Protein AF-A0A8C6TNJ7-F1 (afdb_monomer_lite)

Structure (mmCIF, N/CA/C/O backbone):
data_AF-A0A8C6TNJ7-F1
#
_entry.id   AF-A0A8C6TNJ7-F1
#
loop_
_atom_site.group_PDB
_atom_site.id
_atom_site.type_symbol
_atom_site.label_atom_id
_atom_site.label_alt_id
_atom_site.label_comp_id
_atom_site.label_asym_id
_atom_site.label_entity_id
_atom_site.label_seq_id
_atom_site.pdbx_PDB_ins_code
_atom_site.Cartn_x
_atom_site.Cartn_y
_atom_site.Cartn_z
_atom_site.occupancy
_atom_site.B_iso_or_equiv
_atom_site.auth_seq_id
_atom_site.auth_comp_id
_atom_site.auth_asym_id
_atom_site.auth_atom_id
_atom_site.pdbx_PDB_model_num
ATOM 1 N N . LYS A 1 1 ? 55.935 -0.196 13.518 1.00 25.00 1 LYS A N 1
ATOM 2 C CA . LYS A 1 1 ? 55.762 0.775 14.629 1.00 25.00 1 LYS A CA 1
ATOM 3 C C . LYS A 1 1 ? 55.705 2.169 14.013 1.00 25.00 1 LYS A C 1
ATOM 5 O O . LYS A 1 1 ? 56.633 2.453 13.269 1.00 25.00 1 LYS A O 1
ATOM 10 N N . PRO A 1 2 ? 54.746 3.038 14.347 1.00 34.31 2 PRO A N 1
ATOM 11 C CA . PRO A 1 2 ? 53.318 2.827 14.588 1.00 34.31 2 PRO A CA 1
ATOM 12 C C . PRO A 1 2 ? 52.457 3.686 13.624 1.00 34.31 2 PRO A C 1
ATOM 14 O O . PRO A 1 2 ? 52.977 4.498 12.863 1.00 34.31 2 PRO A O 1
ATOM 17 N N . ARG A 1 3 ? 51.137 3.468 13.649 1.00 33.84 3 ARG A N 1
ATOM 18 C CA . ARG A 1 3 ? 50.140 4.427 13.144 1.00 33.84 3 ARG A CA 1
ATOM 19 C C . ARG A 1 3 ? 50.277 5.744 13.930 1.00 33.84 3 ARG A C 1
ATOM 21 O O . ARG A 1 3 ? 50.710 5.689 15.077 1.00 33.84 3 ARG A O 1
ATOM 28 N N . PRO A 1 4 ? 49.917 6.904 13.367 1.00 35.44 4 PRO A N 1
ATOM 29 C CA . PRO A 1 4 ? 49.539 8.040 14.182 1.00 35.44 4 PRO A CA 1
ATOM 30 C C . PRO A 1 4 ? 48.057 7.903 14.535 1.00 35.44 4 PRO A C 1
ATOM 32 O O . PRO A 1 4 ? 47.164 8.149 13.725 1.00 35.44 4 PRO A O 1
ATOM 35 N N . ASP A 1 5 ? 47.826 7.442 15.752 1.00 32.16 5 ASP A N 1
ATOM 36 C CA . ASP A 1 5 ? 46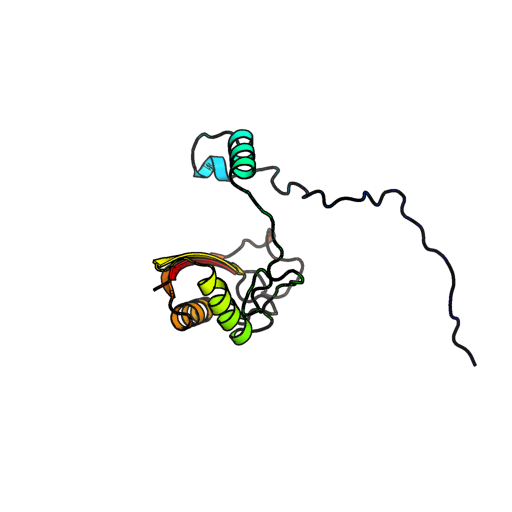.587 7.536 16.497 1.00 32.16 5 ASP A CA 1
ATOM 37 C C . ASP A 1 5 ? 46.508 8.896 17.213 1.00 32.16 5 ASP A C 1
ATOM 39 O O . ASP A 1 5 ? 47.464 9.330 17.845 1.00 32.16 5 ASP A O 1
ATOM 43 N N . LEU A 1 6 ? 45.321 9.502 17.087 1.00 32.38 6 LEU A N 1
ATOM 44 C CA . LEU A 1 6 ? 44.643 10.387 18.042 1.00 32.38 6 LEU A CA 1
ATOM 45 C C . LEU A 1 6 ? 45.298 11.739 18.411 1.00 32.38 6 LEU A C 1
ATOM 47 O O . LEU A 1 6 ? 46.276 11.803 19.136 1.00 32.38 6 LEU A O 1
ATOM 51 N N . GLU A 1 7 ? 44.665 12.851 18.017 1.00 27.83 7 GLU A N 1
ATOM 52 C CA . GLU A 1 7 ? 43.791 13.610 18.933 1.00 27.83 7 GLU A CA 1
ATOM 53 C C . GLU A 1 7 ? 43.322 14.954 18.344 1.00 27.83 7 GLU A C 1
ATOM 55 O O . GLU A 1 7 ? 44.089 15.784 17.864 1.00 27.83 7 GLU A O 1
ATOM 60 N N . SER A 1 8 ? 42.025 15.203 18.535 1.00 32.78 8 SER A N 1
ATOM 61 C CA . SER A 1 8 ? 41.434 16.521 18.791 1.00 32.78 8 SER A CA 1
ATOM 62 C C . SER A 1 8 ? 41.429 17.568 17.665 1.00 32.78 8 SER A C 1
ATOM 64 O O . SER A 1 8 ? 42.243 18.478 17.624 1.00 32.78 8 SER A O 1
ATOM 66 N N . LYS A 1 9 ? 40.362 17.560 16.857 1.00 31.98 9 LYS A N 1
ATOM 67 C CA . LYS A 1 9 ? 39.491 18.746 16.720 1.00 31.98 9 LYS A CA 1
ATOM 68 C C . LYS A 1 9 ? 38.046 18.281 16.581 1.00 31.98 9 LYS A C 1
ATOM 70 O O . LYS A 1 9 ? 37.448 18.368 15.514 1.00 31.98 9 LYS A O 1
ATOM 75 N N . ALA A 1 10 ? 37.479 17.822 17.696 1.00 30.95 10 ALA A N 1
ATOM 76 C CA . ALA A 1 10 ? 36.056 18.014 17.928 1.00 30.95 10 ALA A CA 1
ATOM 77 C C . ALA A 1 10 ? 35.830 19.532 17.957 1.00 30.95 10 ALA A C 1
ATOM 79 O O . ALA A 1 10 ? 35.994 20.188 18.983 1.00 30.95 10 ALA A O 1
ATOM 80 N N . LYS A 1 11 ? 35.559 20.123 16.791 1.00 30.33 11 LYS A N 1
ATOM 81 C CA . LYS A 1 11 ? 34.876 21.408 16.748 1.00 30.33 11 LYS A CA 1
ATOM 82 C C . LYS A 1 11 ? 33.431 21.091 17.077 1.00 30.33 11 LYS A C 1
ATOM 84 O O . LYS A 1 11 ? 32.650 20.751 16.196 1.00 30.33 11 LYS A O 1
ATOM 89 N N . THR A 1 12 ? 33.133 21.136 18.369 1.00 31.12 12 THR A N 1
ATOM 90 C CA . THR A 1 12 ? 31.781 21.287 18.885 1.00 31.12 12 THR A CA 1
ATOM 91 C C . THR A 1 12 ? 31.166 22.451 18.124 1.00 31.12 12 THR A C 1
ATOM 93 O O . THR A 1 12 ? 31.615 23.587 18.274 1.00 31.12 12 THR A O 1
ATOM 96 N N . ASN A 1 13 ? 30.238 22.154 17.219 1.00 31.89 13 ASN A N 1
ATOM 97 C CA . ASN A 1 13 ? 29.454 23.176 16.556 1.00 31.89 13 ASN A CA 1
ATOM 98 C C . ASN A 1 13 ? 28.388 23.611 17.574 1.00 31.89 13 ASN A C 1
ATOM 100 O O . ASN A 1 13 ? 27.556 22.776 17.935 1.00 31.89 13 ASN A O 1
ATOM 104 N N . PRO A 1 14 ? 28.434 24.842 18.112 1.00 33.06 14 PRO A N 1
ATOM 105 C CA . PRO A 1 14 ? 27.526 25.271 19.177 1.00 33.06 14 PRO A CA 1
ATOM 106 C C . PRO A 1 14 ? 26.063 25.414 18.723 1.00 33.06 14 PRO A C 1
ATOM 108 O O . PRO A 1 14 ? 25.205 25.652 19.564 1.00 33.06 14 PRO A O 1
ATOM 111 N N . ASP A 1 15 ? 25.770 25.196 17.437 1.00 39.53 15 ASP A N 1
ATOM 112 C CA . ASP A 1 15 ? 24.417 25.251 16.871 1.00 39.53 15 ASP A CA 1
ATOM 113 C C . ASP A 1 15 ? 23.747 23.875 16.724 1.00 39.53 15 ASP A C 1
ATOM 115 O O . ASP A 1 15 ? 22.736 23.738 16.034 1.00 39.53 15 ASP A O 1
ATOM 119 N N . GLN A 1 16 ? 24.285 22.828 17.359 1.00 36.94 16 GLN A N 1
ATOM 120 C CA . GLN A 1 16 ? 23.594 21.543 17.436 1.00 36.94 16 GLN A CA 1
ATOM 121 C C . GLN A 1 16 ? 22.434 21.652 18.439 1.00 36.94 16 GLN A C 1
ATOM 123 O O . GLN A 1 16 ? 22.554 21.268 19.601 1.00 36.94 16 GLN A O 1
ATOM 128 N N . GLU A 1 17 ? 21.316 22.229 17.984 1.00 35.97 17 GLU A N 1
ATOM 129 C CA . GLU A 1 17 ? 20.048 22.226 18.710 1.00 35.97 17 GLU A CA 1
ATOM 130 C C . GLU A 1 17 ? 19.664 20.772 19.036 1.00 35.97 17 GLU A C 1
ATOM 132 O O . GLU A 1 17 ? 19.485 19.953 18.125 1.00 35.97 17 GLU A O 1
ATOM 137 N N . PRO A 1 18 ? 19.501 20.421 20.322 1.00 38.00 18 PRO A N 1
ATOM 138 C CA . PRO A 1 18 ? 18.924 19.153 20.700 1.00 38.00 18 PRO A CA 1
ATOM 139 C C . PRO A 1 18 ? 17.419 19.320 20.559 1.00 38.00 18 PRO A C 1
ATOM 141 O O . PRO A 1 18 ? 16.774 19.916 21.414 1.00 38.00 18 PRO A O 1
ATOM 144 N N . ASN A 1 19 ? 16.876 18.892 19.429 1.00 32.47 19 ASN A N 1
ATOM 145 C CA . ASN A 1 19 ? 15.580 18.232 19.328 1.00 32.47 19 ASN A CA 1
ATOM 146 C C . ASN A 1 19 ? 15.222 18.087 17.859 1.00 32.47 19 ASN A C 1
ATOM 148 O O . ASN A 1 19 ? 15.329 19.029 17.079 1.00 32.47 19 ASN A O 1
ATOM 152 N N . SER A 1 20 ? 14.754 16.887 17.531 1.00 38.91 20 SER A N 1
ATOM 153 C CA . SER A 1 20 ? 13.983 16.549 16.339 1.00 38.91 20 SER A CA 1
ATOM 154 C C . SER A 1 20 ? 12.831 17.538 16.109 1.00 38.91 20 SER A C 1
ATOM 156 O O . SER A 1 20 ? 11.671 17.292 16.420 1.00 38.91 20 SER A O 1
ATOM 158 N N . LYS A 1 21 ? 13.142 18.712 15.569 1.00 32.97 21 LYS A N 1
ATOM 159 C CA . LYS A 1 21 ? 12.143 19.572 14.961 1.00 32.97 21 LYS A CA 1
ATOM 160 C C . LYS A 1 21 ? 11.840 18.917 13.627 1.00 32.97 21 LYS A C 1
ATOM 162 O O . LYS A 1 21 ? 12.664 18.938 12.718 1.00 32.97 21 LYS A O 1
ATOM 167 N N . PHE A 1 22 ? 10.671 18.289 13.546 1.00 39.50 22 PHE A N 1
ATOM 168 C CA . PHE A 1 22 ? 9.978 18.064 12.286 1.00 39.50 22 PHE A CA 1
ATOM 169 C C . PHE A 1 22 ? 10.013 19.400 11.531 1.00 39.50 22 PHE A C 1
ATOM 171 O O . PHE A 1 22 ? 9.258 20.319 11.847 1.00 39.50 22 PHE A O 1
ATOM 178 N N . TYR A 1 23 ? 10.963 19.568 10.611 1.00 32.81 23 TYR A N 1
ATOM 179 C CA . TYR A 1 23 ? 10.960 20.726 9.733 1.00 32.81 23 TYR A CA 1
ATOM 180 C C . TYR A 1 23 ? 9.654 20.643 8.938 1.00 32.81 23 TYR A C 1
ATOM 182 O O . TYR A 1 23 ? 9.405 19.610 8.309 1.00 32.81 23 TYR A O 1
ATOM 190 N N . PRO A 1 24 ? 8.792 21.673 8.962 1.00 36.09 24 PRO A N 1
ATOM 191 C CA . PRO A 1 24 ? 7.572 21.648 8.184 1.00 36.09 24 PRO A CA 1
ATOM 192 C C . PRO A 1 24 ? 7.953 21.815 6.711 1.00 36.09 24 PRO A C 1
ATOM 194 O O . PRO A 1 24 ? 8.009 22.925 6.188 1.00 36.09 24 PRO A O 1
ATOM 197 N N . VAL A 1 25 ? 8.187 20.709 6.006 1.00 37.88 25 VAL A N 1
ATOM 198 C CA . VAL A 1 25 ? 8.141 20.666 4.536 1.00 37.88 25 VAL A CA 1
ATOM 199 C C . VAL A 1 25 ? 6.669 20.718 4.113 1.00 37.88 25 VAL A C 1
ATOM 201 O O . VAL A 1 25 ? 6.155 19.806 3.488 1.00 37.88 25 VAL A O 1
ATOM 204 N N . LEU A 1 26 ? 5.940 21.751 4.538 1.00 43.69 26 LEU A N 1
ATOM 205 C CA . LEU A 1 26 ? 4.541 21.997 4.166 1.00 43.69 26 LEU A CA 1
ATOM 206 C C . LEU A 1 26 ? 4.276 23.501 3.989 1.00 43.69 26 LEU A C 1
ATOM 208 O O . LEU A 1 26 ? 3.163 23.982 4.193 1.00 43.69 26 LEU A O 1
ATOM 212 N N . SER A 1 27 ? 5.288 24.260 3.564 1.00 40.38 27 SER A N 1
ATOM 213 C CA . SER A 1 27 ? 5.110 25.627 3.059 1.00 40.38 27 SER A CA 1
ATOM 214 C C . SER A 1 27 ? 4.477 25.581 1.664 1.00 40.38 27 SER A C 1
ATOM 216 O O . SER A 1 27 ? 5.140 25.810 0.658 1.00 40.38 27 SER A O 1
ATOM 218 N N . GLY A 1 28 ? 3.194 25.217 1.608 1.00 46.91 28 GLY A N 1
ATOM 219 C CA . GLY A 1 28 ? 2.408 25.118 0.377 1.00 46.91 28 GLY A CA 1
ATOM 220 C C . GLY A 1 28 ? 1.553 23.858 0.337 1.00 46.91 28 GLY A C 1
ATOM 221 O O . GLY A 1 28 ? 1.753 22.997 -0.512 1.00 46.91 28 GLY A O 1
ATOM 222 N N . CYS A 1 29 ? 0.615 23.707 1.271 1.00 52.31 29 CYS A N 1
ATOM 223 C CA . CYS A 1 29 ? -0.243 22.530 1.290 1.00 52.31 29 CYS A CA 1
ATOM 224 C C . CYS A 1 29 ? -1.289 22.624 0.164 1.00 52.31 29 CYS A C 1
ATOM 226 O O . CYS A 1 29 ? -2.362 23.170 0.364 1.00 52.31 29 CYS A O 1
ATOM 228 N N . GLU A 1 30 ? -1.008 22.119 -1.039 1.00 61.25 30 GLU A N 1
ATOM 229 C CA . GLU A 1 30 ? -1.960 22.153 -2.171 1.00 61.25 30 GLU A CA 1
ATOM 230 C C . GLU A 1 30 ? -3.232 21.320 -1.943 1.00 61.25 30 GLU A C 1
ATOM 232 O O . GLU A 1 30 ? -4.186 21.401 -2.714 1.00 61.25 30 GLU A O 1
ATOM 237 N N . VAL A 1 31 ? -3.279 20.564 -0.847 1.00 63.41 31 VAL A N 1
ATOM 238 C CA . VAL A 1 31 ? -4.389 19.687 -0.481 1.00 63.41 31 VAL A CA 1
ATOM 239 C C . VAL A 1 31 ? -5.713 20.452 -0.319 1.00 63.41 31 VAL A C 1
ATOM 241 O O . VAL A 1 31 ? -6.752 19.935 -0.719 1.00 63.41 31 VAL A O 1
ATOM 244 N N . PHE A 1 32 ? -5.702 21.704 0.166 1.00 66.50 32 PHE A N 1
ATOM 245 C CA . PHE A 1 32 ? -6.934 22.512 0.266 1.00 66.50 32 PHE A CA 1
ATOM 246 C C . PHE A 1 32 ? -7.529 22.844 -1.110 1.00 66.50 32 PHE A C 1
ATOM 248 O O . PHE A 1 32 ? -8.743 22.924 -1.264 1.00 66.50 32 PHE A O 1
ATOM 255 N N . LYS A 1 33 ? -6.691 23.014 -2.145 1.00 67.19 33 LYS A N 1
ATOM 256 C CA . LYS A 1 33 ? -7.185 23.291 -3.503 1.00 67.19 33 LYS A CA 1
ATOM 257 C C . LYS A 1 33 ? -7.955 22.096 -4.065 1.00 67.19 33 LYS A C 1
ATOM 259 O O . LYS A 1 33 ? -8.820 22.285 -4.912 1.00 67.19 33 LYS A O 1
ATOM 264 N N . LEU A 1 34 ? -7.623 20.888 -3.607 1.00 77.75 34 LEU A N 1
ATOM 265 C CA . LEU A 1 34 ? -8.210 19.636 -4.077 1.00 77.75 34 LEU A CA 1
ATOM 266 C C . LEU A 1 34 ? -9.447 19.218 -3.268 1.00 77.75 34 LEU A C 1
ATOM 268 O O . LEU A 1 34 ? -10.379 18.663 -3.841 1.00 77.75 34 LEU A O 1
ATOM 272 N N . GLU A 1 35 ? -9.470 19.478 -1.959 1.00 78.12 35 GLU A N 1
ATOM 273 C CA . GLU A 1 35 ? -10.550 19.032 -1.061 1.00 78.12 35 GLU A CA 1
ATOM 274 C C . GLU A 1 35 ? -11.667 20.069 -0.846 1.00 78.12 35 GLU A C 1
ATOM 276 O O . GLU A 1 35 ? -12.727 19.726 -0.323 1.00 78.12 35 GLU A O 1
ATOM 281 N N . GLY A 1 36 ? -11.463 21.318 -1.276 1.00 68.62 36 GLY A N 1
ATOM 282 C CA . GLY A 1 36 ? -12.404 22.420 -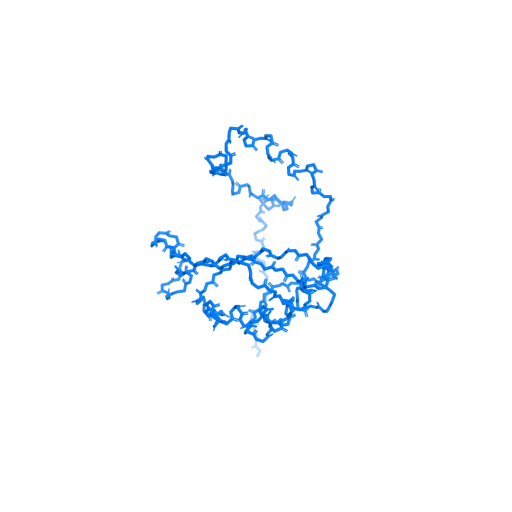1.065 1.00 68.62 36 GLY A CA 1
ATOM 283 C C . GLY A 1 36 ? -11.964 23.380 0.050 1.00 68.62 36 GLY A C 1
ATOM 284 O O . GLY A 1 36 ? -10.879 23.237 0.613 1.00 68.62 36 GLY A O 1
ATOM 285 N N . PRO A 1 37 ? -12.767 24.416 0.352 1.00 63.72 37 PRO A N 1
ATOM 286 C CA . PRO A 1 37 ? -12.353 25.505 1.230 1.00 63.72 37 PRO A CA 1
ATOM 287 C C . PRO A 1 37 ? -12.236 25.036 2.688 1.00 63.72 37 PRO A C 1
ATOM 289 O O . PRO A 1 37 ? -13.216 24.998 3.423 1.00 63.72 37 PRO A O 1
ATOM 292 N N . SER A 1 38 ? -11.018 24.710 3.107 1.00 67.75 38 SER A N 1
ATOM 293 C CA . SER A 1 38 ? -10.612 24.582 4.508 1.00 67.75 38 SER A CA 1
ATOM 294 C C . SER A 1 38 ? -9.269 25.276 4.682 1.00 67.75 38 SER A C 1
ATOM 296 O O . SER A 1 38 ? -8.381 25.096 3.840 1.00 67.75 38 SER A O 1
ATOM 298 N N . GLU A 1 39 ? -9.083 26.038 5.756 1.00 78.69 39 GLU A N 1
ATOM 299 C CA . GLU A 1 39 ? -7.774 26.629 6.025 1.00 78.69 39 GLU A CA 1
ATOM 300 C C . GLU A 1 39 ? -6.770 25.539 6.432 1.00 78.69 39 GLU A C 1
ATOM 302 O O . GLU A 1 39 ? -7.071 24.634 7.211 1.00 78.69 39 GLU A O 1
ATOM 307 N N . TRP A 1 40 ? -5.546 25.617 5.902 1.00 79.31 40 TRP A N 1
ATOM 308 C CA . TRP A 1 40 ? -4.468 24.665 6.207 1.00 79.31 40 TRP A CA 1
ATOM 309 C C . TRP A 1 40 ? -4.223 24.519 7.718 1.00 79.31 40 TRP A C 1
ATOM 311 O O . TRP A 1 40 ? -3.970 23.419 8.205 1.00 79.31 40 TRP A O 1
ATOM 321 N N . THR A 1 41 ? -4.334 25.618 8.459 1.00 80.62 41 THR A N 1
ATOM 322 C CA . THR A 1 41 ? -4.175 25.679 9.917 1.00 80.62 41 THR A CA 1
ATOM 323 C C . THR A 1 41 ? -5.199 24.821 10.651 1.00 80.62 41 THR A C 1
ATOM 325 O O . THR A 1 41 ? -4.826 24.081 11.557 1.00 80.62 41 THR A O 1
ATOM 328 N N . GLU A 1 42 ? -6.464 24.857 10.233 1.00 86.25 42 GLU A N 1
ATOM 329 C CA . GLU A 1 42 ? -7.529 24.019 10.790 1.00 86.25 42 GLU A CA 1
ATOM 330 C C . GLU A 1 42 ? -7.254 22.535 10.521 1.00 86.25 42 GLU A C 1
ATOM 332 O O . GLU A 1 42 ? -7.345 21.700 11.421 1.00 86.25 42 GLU A O 1
ATOM 337 N N . LYS A 1 43 ? -6.833 22.199 9.296 1.00 85.19 43 LYS A N 1
ATOM 338 C CA . LYS A 1 43 ? -6.510 20.817 8.928 1.00 85.19 43 LYS A CA 1
ATOM 339 C C . LYS A 1 43 ? -5.294 20.281 9.684 1.00 85.19 43 LYS A C 1
ATOM 341 O O . LYS A 1 43 ? -5.315 19.135 10.132 1.00 85.19 43 LYS A O 1
ATOM 346 N N . ALA A 1 44 ? -4.259 21.100 9.847 1.00 85.62 44 ALA A N 1
ATOM 347 C CA . ALA A 1 44 ? -3.090 20.757 10.644 1.00 85.62 44 ALA A CA 1
ATOM 348 C C . ALA A 1 44 ? -3.469 20.552 12.118 1.00 85.62 44 ALA A C 1
ATOM 350 O O . ALA A 1 44 ? -3.101 19.534 12.699 1.00 85.62 44 ALA A O 1
ATOM 351 N N . ALA A 1 45 ? -4.260 21.457 12.705 1.00 88.56 45 ALA A N 1
ATOM 352 C CA . ALA A 1 45 ? -4.743 21.323 14.080 1.00 88.56 45 ALA A CA 1
ATOM 353 C C . ALA A 1 45 ? -5.553 20.032 14.275 1.00 88.56 45 ALA A C 1
ATOM 355 O O . ALA A 1 45 ? -5.294 19.279 15.211 1.00 88.56 45 ALA A O 1
ATOM 356 N N . ARG A 1 46 ? -6.458 19.719 13.341 1.00 89.25 46 ARG A N 1
ATOM 357 C CA . ARG A 1 46 ? -7.221 18.467 13.361 1.00 89.25 46 ARG A CA 1
ATOM 358 C C . ARG A 1 46 ? -6.323 17.236 13.243 1.00 89.25 46 ARG A C 1
ATOM 360 O O . ARG A 1 46 ? -6.573 16.253 13.929 1.00 89.25 46 ARG A O 1
ATOM 367 N N . LEU A 1 47 ? -5.286 17.268 12.400 1.00 90.50 47 LEU A N 1
ATOM 368 C CA . LEU A 1 47 ? -4.312 16.175 12.309 1.00 90.50 47 LEU A CA 1
ATOM 369 C C . LEU A 1 47 ? -3.595 15.964 13.652 1.00 90.50 47 LEU A C 1
ATOM 371 O O . LEU A 1 47 ? -3.461 14.827 14.091 1.00 90.50 47 LEU A O 1
ATOM 375 N N . HIS A 1 48 ? -3.188 17.046 14.318 1.00 90.12 48 HIS A N 1
ATOM 376 C CA . HIS A 1 48 ? -2.575 16.982 15.647 1.00 90.12 48 HIS A CA 1
ATOM 377 C C . HIS A 1 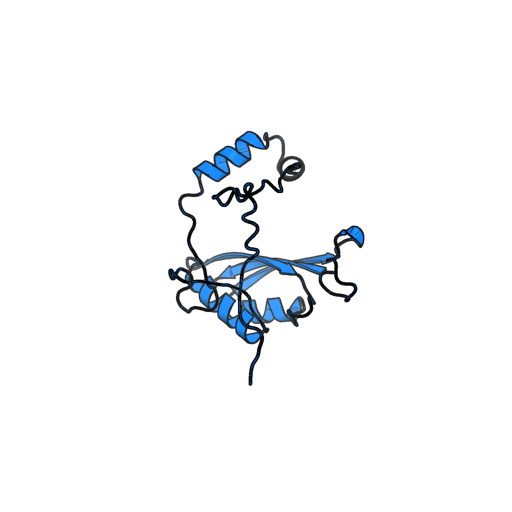48 ? -3.521 16.435 16.723 1.00 90.12 48 HIS A C 1
ATOM 379 O O . HIS A 1 48 ? -3.056 15.772 17.642 1.00 90.12 48 HIS A O 1
ATOM 385 N N . GLU A 1 49 ? -4.826 16.689 16.617 1.00 93.88 49 GLU A N 1
ATOM 386 C CA . GLU A 1 49 ? -5.824 16.174 17.561 1.00 93.88 49 GLU A CA 1
ATOM 387 C C . GLU A 1 49 ? -6.075 14.666 17.395 1.00 93.88 49 GLU A C 1
ATOM 389 O O . GLU A 1 49 ? -6.264 13.960 18.383 1.00 93.88 49 GLU A O 1
ATOM 394 N N . VAL A 1 50 ? -6.080 14.155 16.157 1.00 94.06 50 VAL A N 1
ATOM 395 C CA . VAL A 1 50 ? -6.403 12.739 15.883 1.00 94.06 50 VAL A CA 1
ATOM 396 C C . VAL A 1 50 ? -5.204 11.793 15.984 1.00 94.06 50 VAL A C 1
ATOM 398 O O . VAL A 1 50 ? -5.402 10.584 16.102 1.00 94.06 50 VAL A O 1
ATOM 401 N N . VAL A 1 51 ? -3.971 12.305 15.912 1.00 92.00 51 VAL A N 1
ATOM 402 C CA . VAL A 1 51 ? -2.754 11.502 16.107 1.00 92.00 51 VAL A CA 1
ATOM 403 C C . VAL A 1 51 ? -2.523 11.314 17.605 1.00 92.00 51 VAL A C 1
ATOM 405 O O . VAL A 1 51 ? -2.122 12.246 18.295 1.00 92.00 51 VAL A O 1
ATOM 408 N N . SER A 1 52 ? -2.768 10.102 18.105 1.00 93.06 52 SER A N 1
ATOM 409 C CA . SER A 1 52 ? -2.597 9.777 19.526 1.00 93.06 52 SER A CA 1
ATOM 410 C C . SER A 1 52 ? -1.164 9.397 19.891 1.00 93.06 52 SER A C 1
ATOM 412 O O . SER A 1 52 ? -0.682 9.776 20.955 1.00 93.06 52 SER A O 1
ATOM 414 N N . ASP A 1 53 ? -0.479 8.666 19.009 1.00 88.75 53 ASP A N 1
ATOM 415 C CA . ASP A 1 53 ? 0.798 8.021 19.306 1.00 88.75 53 ASP A CA 1
ATOM 416 C C . ASP A 1 53 ? 1.736 8.055 18.095 1.00 88.75 53 ASP A C 1
ATOM 418 O O . ASP A 1 53 ? 1.307 7.975 16.942 1.00 88.75 53 ASP A O 1
ATOM 422 N N . VAL A 1 54 ? 3.040 8.122 18.370 1.00 88.00 54 VAL A N 1
ATOM 423 C CA . VAL A 1 54 ? 4.111 7.968 17.379 1.00 88.00 54 VAL A CA 1
ATOM 424 C C . VAL A 1 54 ? 5.006 6.833 17.853 1.00 88.00 54 VAL A C 1
ATOM 426 O O . VAL A 1 54 ? 5.686 6.959 18.871 1.00 88.00 54 VAL A O 1
ATOM 429 N N . LEU A 1 55 ? 4.966 5.710 17.139 1.00 85.06 55 LEU A N 1
ATOM 430 C CA . LEU A 1 55 ? 5.616 4.465 17.544 1.00 85.06 55 LEU A CA 1
ATOM 431 C C . LEU A 1 55 ? 6.738 4.085 16.565 1.00 85.06 55 LEU A C 1
ATOM 433 O O . LEU A 1 55 ? 6.598 4.334 15.364 1.00 85.06 55 LEU A O 1
ATOM 437 N N . PRO A 1 56 ? 7.831 3.462 17.043 1.00 83.12 56 PRO A N 1
ATOM 438 C CA . PRO A 1 56 ? 8.826 2.856 16.163 1.00 83.12 56 PRO A CA 1
ATOM 439 C C . PRO A 1 56 ? 8.197 1.703 15.359 1.00 83.12 56 PRO A C 1
ATOM 441 O O . PRO A 1 56 ? 7.357 0.965 15.882 1.00 83.12 56 PRO A O 1
ATOM 444 N N . ILE A 1 57 ? 8.585 1.555 14.084 1.00 84.50 57 ILE A N 1
ATOM 445 C CA . ILE A 1 57 ? 8.058 0.510 13.193 1.00 84.50 57 ILE A CA 1
ATOM 446 C C . ILE A 1 57 ? 9.137 -0.111 12.298 1.00 84.50 57 ILE A C 1
ATOM 448 O O . ILE A 1 57 ? 9.892 0.598 11.634 1.00 84.50 57 ILE A O 1
ATOM 452 N N . ASP A 1 58 ? 9.212 -1.443 12.285 1.00 87.00 58 ASP A N 1
ATOM 453 C CA . ASP A 1 58 ? 10.068 -2.238 11.397 1.00 87.00 58 ASP A CA 1
ATOM 454 C C . ASP A 1 58 ? 9.225 -3.320 10.738 1.00 87.00 58 ASP A C 1
ATOM 456 O O . ASP A 1 58 ? 8.875 -4.343 11.328 1.00 87.00 58 ASP A O 1
ATOM 460 N N . VAL A 1 59 ? 8.902 -3.071 9.476 1.00 86.50 59 VAL A N 1
ATOM 461 C CA . VAL A 1 59 ? 8.032 -3.919 8.661 1.00 86.50 59 VAL A CA 1
ATOM 462 C C . VAL A 1 59 ? 8.628 -5.305 8.391 1.00 86.50 59 VAL A C 1
ATOM 464 O O . VAL A 1 59 ? 7.898 -6.223 8.022 1.00 86.50 59 VAL A O 1
ATOM 467 N N . HIS A 1 60 ? 9.927 -5.509 8.620 1.00 86.12 60 HIS A N 1
ATOM 468 C CA . HIS A 1 60 ? 10.588 -6.802 8.427 1.00 86.12 60 HIS A CA 1
ATOM 469 C C . HIS A 1 60 ? 10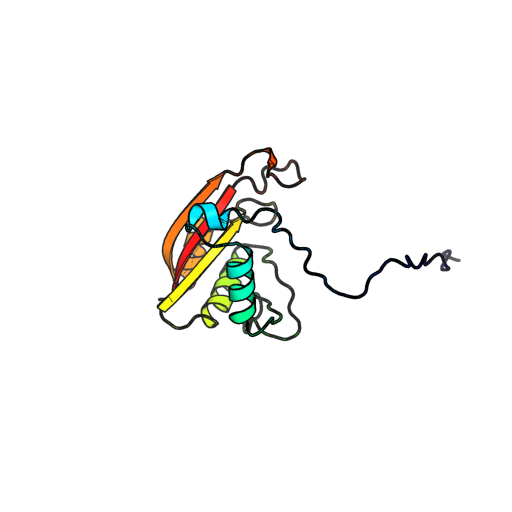.465 -7.725 9.628 1.00 86.12 60 HIS A C 1
ATOM 471 O O . HIS A 1 60 ? 10.725 -8.925 9.519 1.00 86.12 60 HIS A O 1
ATOM 477 N N . ARG A 1 61 ? 10.005 -7.211 10.770 1.00 85.88 61 ARG A N 1
ATOM 478 C CA . ARG A 1 61 ? 9.702 -8.032 11.941 1.00 85.88 61 ARG A CA 1
ATOM 479 C C . ARG A 1 61 ? 8.284 -8.565 11.838 1.00 85.88 61 ARG A C 1
ATOM 481 O O . ARG A 1 61 ? 7.350 -7.849 11.499 1.00 85.88 61 ARG A O 1
ATOM 488 N N . ALA A 1 62 ? 8.104 -9.817 12.256 1.00 85.38 62 ALA A N 1
ATOM 489 C CA . ALA A 1 62 ? 6.782 -10.439 12.327 1.00 85.38 62 ALA A CA 1
ATOM 490 C C . ALA A 1 62 ? 5.788 -9.655 13.209 1.00 85.38 62 ALA A C 1
ATOM 492 O O . ALA A 1 62 ? 4.578 -9.802 13.037 1.00 85.38 62 ALA A O 1
ATOM 493 N N . GLN A 1 63 ? 6.308 -8.849 14.141 1.00 84.56 63 GLN A N 1
ATOM 494 C CA . GLN A 1 63 ? 5.585 -7.853 14.927 1.00 84.56 63 GLN A CA 1
ATOM 495 C C . GLN A 1 63 ? 6.203 -6.472 14.649 1.00 84.56 63 GLN A C 1
ATOM 497 O O . GLN A 1 63 ? 7.216 -6.140 15.270 1.00 84.56 63 GLN A O 1
ATOM 502 N N . PRO A 1 64 ? 5.631 -5.677 13.726 1.00 81.69 64 PRO A N 1
ATOM 503 C CA . PRO A 1 64 ? 6.294 -4.463 13.259 1.00 81.69 64 PRO A CA 1
ATOM 504 C C . PRO A 1 64 ? 6.481 -3.362 14.304 1.00 81.69 64 PRO A C 1
ATOM 506 O O . PRO A 1 64 ? 7.397 -2.566 14.174 1.00 81.69 64 PRO A O 1
ATOM 509 N N . MET A 1 65 ? 5.660 -3.314 15.355 1.00 81.19 65 MET A N 1
ATOM 510 C CA . MET A 1 65 ? 5.700 -2.249 16.374 1.00 81.19 65 MET A CA 1
ATOM 511 C C . MET A 1 65 ? 6.662 -2.542 17.545 1.00 81.19 65 MET A C 1
ATOM 513 O O . MET A 1 65 ? 6.389 -2.176 18.688 1.00 81.19 65 MET A O 1
ATOM 517 N N . ALA A 1 66 ? 7.751 -3.274 17.302 1.00 72.25 66 ALA A N 1
ATOM 518 C CA . ALA A 1 66 ? 8.743 -3.573 18.335 1.00 72.25 66 ALA A CA 1
ATOM 519 C C . ALA A 1 66 ? 9.671 -2.359 18.605 1.00 72.25 66 ALA A C 1
ATOM 521 O O . ALA A 1 66 ? 9.898 -1.567 17.694 1.00 72.25 66 ALA A O 1
ATOM 522 N N . PRO A 1 67 ? 10.252 -2.214 19.816 1.00 55.62 67 PRO A N 1
ATOM 523 C CA . PRO A 1 67 ? 10.938 -0.983 20.248 1.00 55.62 67 PRO A CA 1
ATOM 524 C C . PRO A 1 67 ? 12.176 -0.560 19.436 1.00 55.62 67 PRO A C 1
ATOM 526 O O . PRO A 1 67 ? 12.508 0.620 19.430 1.00 55.62 67 PRO A O 1
ATOM 529 N N . ASP A 1 68 ? 12.833 -1.496 18.743 1.00 56.22 68 ASP A N 1
ATOM 530 C CA . ASP A 1 68 ? 14.104 -1.269 18.036 1.00 56.22 68 ASP A CA 1
ATOM 531 C C . ASP A 1 68 ? 13.938 -1.566 16.544 1.00 56.22 68 ASP A C 1
ATOM 533 O O . ASP A 1 68 ? 14.127 -2.703 16.103 1.00 56.22 68 ASP A O 1
ATOM 537 N N . ALA A 1 69 ? 13.511 -0.567 15.782 1.00 49.59 69 ALA A N 1
ATOM 538 C CA . ALA A 1 69 ? 13.001 -0.770 14.439 1.00 49.59 69 ALA A CA 1
ATOM 539 C C . ALA A 1 69 ? 13.601 0.210 13.412 1.00 49.59 69 ALA A C 1
ATOM 541 O O . ALA A 1 69 ? 13.472 1.424 13.564 1.00 49.59 69 ALA A O 1
ATOM 542 N N . GLU A 1 70 ? 14.218 -0.323 12.351 1.00 46.28 70 GLU A N 1
ATOM 543 C CA . GLU A 1 70 ? 14.765 0.417 11.204 1.00 46.28 70 GLU A CA 1
ATOM 544 C C . GLU A 1 70 ? 14.277 -0.254 9.908 1.00 46.28 70 GLU A C 1
ATOM 546 O O . GLU A 1 70 ? 14.292 -1.477 9.803 1.00 46.28 70 GLU A O 1
ATOM 551 N N . SER A 1 71 ? 13.781 0.521 8.936 1.00 56.44 71 SER A N 1
ATOM 552 C CA . SER A 1 71 ? 12.943 -0.008 7.848 1.00 56.44 71 SER A CA 1
ATOM 553 C C . SER A 1 71 ? 13.477 0.316 6.450 1.00 56.44 71 SER A C 1
ATOM 555 O O . SER A 1 71 ? 13.728 1.472 6.117 1.00 56.44 71 SER A O 1
ATOM 557 N N . GLY A 1 72 ? 13.537 -0.708 5.594 1.00 64.56 72 GLY A N 1
ATOM 558 C CA . GLY A 1 72 ? 13.760 -0.602 4.147 1.00 64.56 72 GLY A CA 1
ATOM 559 C C . GLY A 1 72 ? 13.869 -1.985 3.499 1.00 64.56 72 GLY A C 1
ATOM 560 O O . GLY A 1 72 ? 14.582 -2.837 4.016 1.00 64.56 72 GLY A O 1
ATOM 561 N N . SER A 1 73 ? 13.127 -2.264 2.421 1.00 67.06 73 SER A N 1
ATOM 562 C CA . SER A 1 73 ? 13.162 -3.577 1.744 1.00 67.06 73 SER A CA 1
ATOM 563 C C . SER A 1 73 ? 14.285 -3.609 0.697 1.00 67.06 73 SER A C 1
ATOM 565 O O . SER A 1 73 ? 14.229 -2.799 -0.225 1.00 67.06 73 SER A O 1
ATOM 567 N N . PRO A 1 74 ? 15.283 -4.509 0.792 1.00 73.56 74 PRO A N 1
ATOM 568 C CA . PRO A 1 74 ? 16.379 -4.583 -0.179 1.00 73.56 74 PRO A CA 1
ATOM 569 C C . PRO A 1 74 ? 16.016 -5.316 -1.482 1.00 73.56 74 PRO A C 1
ATOM 571 O O . PRO A 1 74 ? 16.736 -5.193 -2.471 1.00 73.56 74 PRO A O 1
ATOM 574 N N . ASP A 1 75 ? 14.933 -6.098 -1.489 1.00 79.69 75 ASP A N 1
ATOM 575 C CA . ASP A 1 75 ? 14.506 -6.916 -2.624 1.00 79.69 75 ASP A CA 1
ATOM 576 C C . ASP A 1 75 ? 12.989 -7.207 -2.589 1.00 79.69 75 ASP A C 1
ATOM 578 O O . ASP A 1 75 ? 12.291 -6.861 -1.631 1.00 79.69 75 ASP A O 1
ATOM 582 N N . LEU A 1 76 ? 12.475 -7.841 -3.652 1.00 80.12 76 LEU A N 1
ATOM 583 C CA . LEU A 1 76 ? 11.045 -8.115 -3.829 1.00 80.12 76 LEU A CA 1
ATOM 584 C C . LEU A 1 76 ? 10.485 -9.164 -2.852 1.00 80.12 76 LEU A C 1
ATOM 586 O O . LEU A 1 76 ? 9.333 -9.041 -2.439 1.00 80.12 76 LEU A O 1
ATOM 590 N N . ASP A 1 77 ? 11.258 -10.182 -2.476 1.00 86.12 77 ASP A N 1
ATOM 591 C CA . ASP A 1 77 ? 10.820 -11.202 -1.513 1.00 86.12 77 ASP A CA 1
ATOM 592 C C . ASP A 1 77 ? 10.707 -10.581 -0.118 1.00 86.12 77 ASP A C 1
ATOM 594 O O . ASP A 1 77 ? 9.683 -10.713 0.556 1.00 86.12 77 ASP A O 1
ATOM 598 N N . THR A 1 78 ? 11.710 -9.792 0.266 1.00 86.44 78 THR A N 1
ATOM 599 C CA . THR A 1 78 ? 11.694 -9.044 1.523 1.00 86.44 78 THR A CA 1
ATOM 600 C C . THR A 1 78 ? 10.550 -8.019 1.554 1.00 86.44 78 THR A C 1
ATOM 602 O O . THR A 1 78 ? 9.845 -7.917 2.558 1.00 86.44 78 THR A O 1
ATOM 605 N N . PHE A 1 79 ? 10.271 -7.335 0.438 1.00 86.19 79 PHE A N 1
ATOM 606 C CA . PHE A 1 79 ? 9.097 -6.463 0.296 1.00 86.19 79 PHE A CA 1
ATOM 607 C C . PHE A 1 79 ? 7.770 -7.226 0.446 1.00 86.19 79 PHE A C 1
ATOM 609 O O . PHE A 1 79 ? 6.866 -6.782 1.153 1.00 86.19 79 PHE A O 1
ATOM 616 N N . THR A 1 80 ? 7.652 -8.392 -0.189 1.00 89.69 80 THR A N 1
ATOM 617 C CA . THR A 1 80 ? 6.437 -9.219 -0.138 1.00 89.69 80 THR A CA 1
ATOM 618 C C . THR A 1 80 ? 6.168 -9.710 1.285 1.00 89.69 80 THR A C 1
ATOM 620 O O . THR A 1 80 ? 5.043 -9.618 1.773 1.00 89.69 80 THR A O 1
ATOM 623 N N . LYS A 1 81 ? 7.209 -10.132 2.010 1.00 91.06 81 LYS A N 1
ATOM 624 C CA . LYS A 1 81 ? 7.110 -10.498 3.432 1.00 91.06 81 LYS A CA 1
ATOM 625 C C . LYS A 1 81 ? 6.706 -9.318 4.309 1.00 91.06 81 LYS A C 1
ATOM 627 O O . LYS A 1 81 ? 5.856 -9.480 5.183 1.00 91.06 81 LYS A O 1
ATOM 632 N N . ALA A 1 82 ? 7.269 -8.136 4.059 1.00 89.44 82 ALA A N 1
ATOM 633 C CA . ALA A 1 82 ? 6.908 -6.923 4.783 1.00 89.44 82 ALA A CA 1
ATOM 634 C C . ALA A 1 82 ? 5.413 -6.595 4.638 1.00 89.44 82 ALA A C 1
ATOM 636 O O . ALA A 1 82 ? 4.758 -6.277 5.630 1.00 89.44 82 ALA A O 1
ATOM 637 N N . LEU A 1 83 ? 4.835 -6.758 3.441 1.00 89.94 83 LEU A N 1
ATOM 638 C CA . LEU A 1 83 ? 3.387 -6.613 3.237 1.00 89.94 83 LEU A CA 1
ATOM 639 C C . LEU A 1 83 ? 2.577 -7.596 4.096 1.00 89.94 83 LEU A C 1
ATOM 641 O O . LEU A 1 83 ? 1.579 -7.194 4.691 1.00 89.94 83 LEU A O 1
ATOM 645 N N . GLY A 1 84 ? 3.031 -8.844 4.225 1.00 91.31 84 GLY A N 1
ATOM 646 C CA . GLY A 1 84 ? 2.406 -9.848 5.093 1.00 91.31 84 GLY A CA 1
ATOM 647 C C . GLY A 1 84 ? 2.548 -9.571 6.594 1.00 91.31 84 GLY A C 1
ATOM 648 O O . GLY A 1 84 ? 1.769 -10.068 7.407 1.00 91.31 84 GLY A O 1
ATOM 649 N N . HIS A 1 85 ? 3.541 -8.788 7.011 1.00 91.81 85 HIS A N 1
ATOM 650 C CA . HIS A 1 85 ? 3.635 -8.311 8.393 1.00 91.81 85 HIS A CA 1
ATOM 651 C C . HIS A 1 85 ? 2.742 -7.094 8.634 1.00 91.81 85 HIS A C 1
ATOM 653 O O . HIS A 1 85 ? 2.118 -6.998 9.690 1.00 91.81 85 HIS A O 1
ATOM 659 N N . ILE A 1 86 ? 2.650 -6.193 7.653 1.00 89.62 86 ILE A N 1
ATOM 660 C CA . ILE A 1 86 ? 1.771 -5.020 7.694 1.00 89.62 86 ILE A CA 1
ATOM 661 C C . ILE A 1 86 ? 0.299 -5.441 7.696 1.00 89.62 86 ILE A C 1
ATOM 663 O O . ILE A 1 86 ? -0.484 -4.839 8.429 1.00 89.62 86 ILE A O 1
ATOM 667 N N . SER A 1 87 ? -0.086 -6.477 6.942 1.00 90.75 87 SER A N 1
ATOM 668 C CA . SER A 1 87 ? -1.473 -6.970 6.920 1.00 90.75 87 SER A CA 1
ATOM 669 C C . SER A 1 87 ? -1.975 -7.335 8.317 1.00 90.75 87 SER A C 1
ATOM 671 O O . SER A 1 87 ? -3.067 -6.945 8.695 1.00 90.75 87 SER A O 1
ATOM 673 N N . LYS A 1 88 ? -1.121 -7.907 9.175 1.00 90.50 88 LYS A N 1
ATOM 674 C CA . LYS A 1 88 ? -1.461 -8.238 10.575 1.00 90.50 88 LYS A CA 1
ATOM 675 C C . LYS A 1 88 ? -1.812 -7.030 11.452 1.00 90.50 88 LYS A C 1
ATOM 677 O O . LYS A 1 88 ? -2.330 -7.218 12.551 1.00 90.50 88 LYS A O 1
ATOM 682 N N . LEU A 1 89 ? -1.481 -5.813 11.019 1.00 90.62 89 LEU A N 1
ATOM 683 C CA . LEU A 1 89 ? -1.871 -4.571 11.693 1.00 90.62 89 LEU A CA 1
ATOM 684 C C . LEU A 1 89 ? -3.237 -4.061 11.220 1.00 90.62 89 LEU A C 1
ATOM 686 O O . LEU A 1 89 ? -3.845 -3.215 11.881 1.00 90.62 89 LEU A O 1
ATOM 690 N N . LEU A 1 90 ? -3.717 -4.548 10.077 1.00 91.06 90 LEU A N 1
ATOM 691 C CA . LEU A 1 90 ? -5.036 -4.237 9.565 1.00 91.06 90 LEU A CA 1
ATOM 692 C C . LEU A 1 90 ? -6.083 -5.068 10.307 1.00 91.06 90 LEU A C 1
ATOM 694 O O . LEU A 1 90 ? -5.845 -6.154 10.834 1.00 91.06 90 LEU A O 1
ATOM 698 N N . ARG A 1 91 ? -7.278 -4.493 10.407 1.00 92.38 91 ARG A N 1
ATOM 699 C CA . ARG A 1 91 ? -8.454 -5.252 10.830 1.00 92.38 91 ARG A CA 1
ATOM 700 C C . ARG A 1 91 ? -8.940 -6.048 9.618 1.00 92.38 91 ARG A C 1
ATOM 702 O O . ARG A 1 91 ? -8.914 -5.462 8.538 1.00 92.38 91 ARG A O 1
ATOM 709 N N . PRO A 1 92 ? -9.502 -7.258 9.795 1.00 92.38 92 PRO A N 1
ATOM 710 C CA . PRO A 1 92 ? -10.059 -8.033 8.688 1.00 92.38 92 PRO A CA 1
ATOM 711 C C . PRO A 1 92 ? -10.994 -7.195 7.806 1.00 92.38 92 PRO A C 1
ATOM 713 O O . PRO A 1 92 ? -11.868 -6.483 8.317 1.00 92.38 92 PRO A O 1
ATOM 716 N N . GLY A 1 93 ? -10.805 -7.250 6.486 1.00 92.50 93 GLY A N 1
ATOM 717 C CA . GLY A 1 93 ? -11.525 -6.397 5.536 1.00 92.50 93 GLY A CA 1
ATOM 718 C C . GLY A 1 93 ? -11.020 -4.948 5.449 1.00 92.50 93 GLY A C 1
ATOM 719 O O . GLY A 1 93 ? -11.680 -4.114 4.815 1.00 92.50 93 GLY A O 1
ATOM 720 N N . GLY A 1 94 ? -9.901 -4.626 6.101 1.00 93.88 94 GLY A N 1
ATOM 721 C CA . GLY A 1 94 ? -9.282 -3.305 6.154 1.00 93.88 94 GLY A CA 1
ATOM 722 C C . GLY A 1 94 ? -8.716 -2.854 4.809 1.00 93.88 94 GLY A C 1
ATOM 723 O O . GLY A 1 94 ? -8.551 -3.642 3.882 1.00 93.88 94 GLY A O 1
ATOM 724 N N . GLN A 1 95 ? -8.438 -1.554 4.679 1.00 95.12 95 GLN A N 1
ATOM 725 C CA . GLN A 1 95 ? -7.891 -0.975 3.448 1.00 95.12 95 GLN A CA 1
ATOM 726 C C . GLN A 1 95 ? -6.426 -0.590 3.627 1.00 95.12 95 GLN A C 1
ATOM 728 O O . GLN A 1 95 ? -6.075 0.096 4.585 1.00 95.12 95 GLN A O 1
ATOM 733 N N . LEU A 1 96 ? -5.606 -0.974 2.652 1.00 93.69 96 LEU A N 1
ATOM 734 C CA . LEU A 1 96 ? -4.227 -0.537 2.506 1.00 93.69 96 LEU A CA 1
ATOM 735 C C . LEU A 1 96 ? -4.156 0.555 1.435 1.00 93.69 96 LEU A C 1
ATOM 737 O O . LEU A 1 96 ? -4.630 0.368 0.311 1.00 93.69 96 LEU A O 1
ATOM 741 N N . LEU A 1 97 ? -3.545 1.685 1.788 1.00 93.94 97 LEU A N 1
ATOM 742 C CA . LEU A 1 97 ? -3.142 2.734 0.855 1.00 93.94 97 LEU A CA 1
ATOM 743 C C . LEU A 1 97 ? -1.613 2.751 0.810 1.00 93.94 97 LEU A C 1
ATOM 745 O O . LEU A 1 97 ? -0.979 3.019 1.828 1.00 93.94 97 LEU A O 1
ATOM 749 N N . LEU A 1 98 ? -1.030 2.444 -0.348 1.00 90.06 98 LEU A N 1
ATOM 750 C CA . LEU A 1 98 ? 0.417 2.344 -0.531 1.00 90.06 98 LEU A CA 1
ATOM 751 C C . LEU A 1 98 ? 0.876 3.289 -1.640 1.00 90.06 98 LEU A C 1
ATOM 753 O O . LEU A 1 98 ? 0.309 3.296 -2.731 1.00 90.06 98 LEU A O 1
ATOM 757 N N . ILE A 1 99 ? 1.920 4.063 -1.361 1.00 85.75 99 ILE A N 1
ATOM 758 C CA . ILE A 1 99 ? 2.612 4.906 -2.337 1.00 85.75 99 ILE A CA 1
ATOM 759 C C . ILE A 1 99 ? 4.073 4.475 -2.351 1.00 85.75 99 ILE A C 1
ATOM 761 O O . ILE A 1 99 ? 4.659 4.256 -1.292 1.00 85.75 99 ILE A O 1
ATOM 765 N N . GLY A 1 100 ? 4.661 4.366 -3.536 1.00 80.75 100 GLY A N 1
ATOM 766 C CA . GLY A 1 100 ? 6.075 4.040 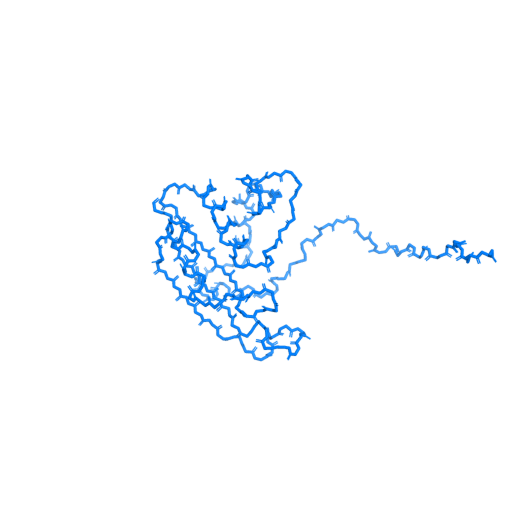-3.676 1.00 80.75 100 GLY A CA 1
ATOM 767 C C . GLY A 1 100 ? 6.652 4.506 -5.005 1.00 80.75 100 GLY A C 1
ATOM 768 O O . GLY A 1 100 ? 5.918 4.837 -5.939 1.00 80.75 100 GLY A O 1
ATOM 769 N N . ALA A 1 101 ? 7.978 4.530 -5.078 1.00 77.88 101 ALA A N 1
ATOM 770 C CA . ALA A 1 101 ? 8.714 4.740 -6.315 1.00 77.88 101 ALA A CA 1
ATOM 771 C C . ALA A 1 101 ? 8.908 3.404 -7.050 1.00 77.88 101 ALA A C 1
ATOM 773 O O . ALA A 1 101 ? 9.028 2.345 -6.433 1.00 77.88 101 ALA A O 1
ATOM 774 N N . LEU A 1 102 ? 8.931 3.449 -8.378 1.00 71.75 102 LEU A N 1
ATOM 775 C CA . LEU A 1 102 ? 9.237 2.311 -9.241 1.00 71.75 102 LEU A CA 1
ATOM 776 C C . LEU A 1 102 ? 10.638 2.471 -9.822 1.00 71.75 102 LEU A C 1
ATOM 778 O O . LEU A 1 102 ? 11.031 3.570 -10.219 1.00 71.75 102 LEU A O 1
ATOM 782 N N . GLN A 1 103 ? 11.341 1.345 -9.961 1.00 62.88 103 GLN A N 1
ATOM 783 C CA . GLN A 1 103 ? 12.647 1.267 -10.623 1.00 62.88 103 GLN A CA 1
ATOM 784 C C . GLN A 1 103 ? 13.706 2.219 -10.046 1.00 62.88 103 GLN A C 1
ATOM 786 O O . GLN A 1 103 ? 14.606 2.640 -10.763 1.00 62.88 103 GLN A O 1
ATOM 791 N N . GLU A 1 104 ? 13.633 2.555 -8.756 1.00 58.25 104 GLU A N 1
ATOM 792 C CA . GLU A 1 104 ? 14.822 3.042 -8.053 1.00 58.25 104 GLU A CA 1
ATOM 793 C C . GLU A 1 104 ? 15.819 1.891 -7.890 1.00 58.25 104 GLU A C 1
ATOM 795 O O . GLU A 1 104 ? 15.420 0.730 -7.910 1.00 58.25 104 GLU A O 1
ATOM 800 N N . SER A 1 105 ? 17.112 2.184 -7.759 1.00 50.19 105 SER A N 1
ATOM 801 C CA . SER A 1 105 ? 18.259 1.258 -7.905 1.00 50.19 105 SER A CA 1
ATOM 802 C C . SER A 1 105 ? 18.212 0.007 -7.016 1.00 50.19 105 SER A C 1
ATOM 804 O O . SER A 1 105 ? 19.021 -0.902 -7.189 1.00 50.19 105 SER A O 1
ATOM 806 N N . PHE A 1 106 ? 17.260 -0.038 -6.084 1.00 47.25 106 PHE A N 1
ATOM 807 C CA . PHE A 1 106 ? 17.037 -1.078 -5.087 1.00 47.25 106 PHE A CA 1
ATOM 808 C C . PHE A 1 106 ? 15.594 -1.645 -5.099 1.00 47.25 106 PHE A C 1
ATOM 810 O O . PHE A 1 106 ? 15.304 -2.591 -4.378 1.00 47.25 106 PHE A O 1
ATOM 817 N N . TYR A 1 107 ? 14.696 -1.134 -5.955 1.00 52.38 107 TYR A N 1
ATOM 818 C CA . TYR A 1 107 ? 13.321 -1.613 -6.161 1.00 52.38 107 TYR A CA 1
ATOM 819 C C . TYR A 1 107 ? 13.167 -2.214 -7.566 1.00 52.38 107 TYR A C 1
ATOM 821 O O . TYR A 1 107 ? 12.713 -1.571 -8.513 1.00 52.38 107 TYR A O 1
ATOM 829 N N . PHE A 1 108 ? 13.483 -3.502 -7.703 1.00 52.31 108 PHE A N 1
ATOM 830 C CA . PHE A 1 108 ? 13.290 -4.280 -8.940 1.00 52.31 108 PHE A CA 1
ATOM 831 C C . PHE A 1 108 ? 11.816 -4.649 -9.228 1.00 52.31 108 PHE A C 1
ATOM 833 O O . PHE A 1 108 ? 11.527 -5.574 -9.989 1.00 52.31 108 PHE A O 1
ATOM 840 N N . GLY A 1 109 ? 10.864 -3.937 -8.623 1.00 57.69 109 GLY A N 1
ATOM 841 C CA . GLY A 1 109 ? 9.436 -4.154 -8.809 1.00 57.69 109 GLY A CA 1
ATOM 842 C C . GLY A 1 109 ? 8.840 -3.121 -9.754 1.00 57.69 109 GLY A C 1
ATOM 843 O O . GLY A 1 109 ? 8.755 -1.943 -9.421 1.00 57.69 109 GLY A O 1
ATOM 844 N N . GLY A 1 110 ? 8.401 -3.555 -10.933 1.00 70.31 110 GLY A N 1
ATOM 845 C CA . GLY A 1 110 ? 7.425 -2.801 -11.710 1.00 70.31 110 GLY A CA 1
ATOM 846 C C . GLY A 1 110 ? 6.021 -2.905 -11.090 1.00 70.31 110 GLY A C 1
ATOM 847 O O . GLY A 1 110 ? 5.807 -3.650 -10.130 1.00 70.31 110 GLY A O 1
ATOM 848 N N . PRO A 1 111 ? 5.025 -2.210 -11.666 1.00 78.00 111 PRO A N 1
ATOM 849 C CA . PRO A 1 111 ? 3.644 -2.244 -11.180 1.00 78.00 111 PRO A CA 1
ATOM 850 C C . PRO A 1 111 ? 3.068 -3.666 -11.075 1.00 78.00 111 PRO A C 1
ATOM 852 O O . PRO A 1 111 ? 2.302 -3.962 -10.162 1.00 78.00 111 PRO A O 1
ATOM 855 N N . ALA A 1 112 ? 3.467 -4.5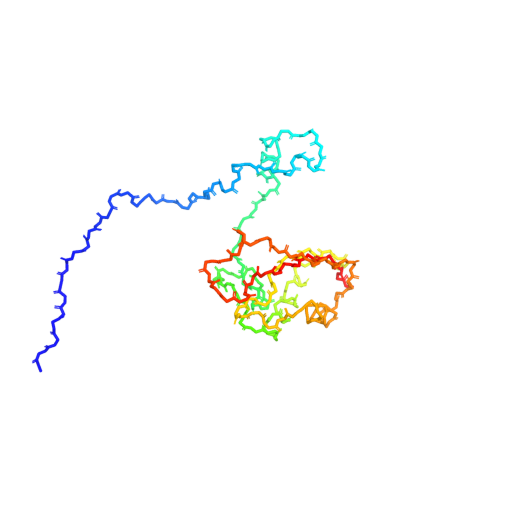59 -11.987 1.00 83.62 112 ALA A N 1
ATOM 856 C CA . ALA A 1 112 ? 3.037 -5.954 -11.995 1.00 83.62 112 ALA A CA 1
ATOM 857 C C . ALA A 1 112 ? 3.541 -6.730 -10.768 1.00 83.62 112 ALA A C 1
ATOM 859 O O . ALA A 1 112 ? 2.776 -7.475 -10.163 1.00 83.62 112 ALA A O 1
ATOM 860 N N . GLN A 1 113 ? 4.798 -6.524 -10.372 1.00 84.38 113 GLN A N 1
ATOM 861 C CA . GLN A 1 113 ? 5.388 -7.158 -9.195 1.00 84.38 113 GLN A CA 1
ATOM 862 C C . GLN A 1 113 ? 4.706 -6.682 -7.912 1.00 84.38 113 GLN A C 1
ATOM 864 O O . GLN A 1 113 ? 4.361 -7.506 -7.077 1.00 84.38 113 GLN A O 1
ATOM 869 N N . VAL A 1 114 ? 4.432 -5.377 -7.790 1.00 84.44 114 VAL A N 1
ATOM 870 C CA . VAL A 1 114 ? 3.684 -4.827 -6.644 1.00 84.44 114 VAL A CA 1
ATOM 871 C C . VAL A 1 114 ? 2.304 -5.480 -6.533 1.00 84.44 114 VAL A C 1
ATOM 873 O O . VAL A 1 114 ? 1.886 -5.870 -5.445 1.00 84.44 114 VAL A O 1
ATOM 876 N N . CYS A 1 115 ? 1.604 -5.640 -7.659 1.00 88.75 115 CYS A N 1
ATOM 877 C CA . CYS A 1 115 ? 0.298 -6.299 -7.682 1.00 88.75 115 CYS A CA 1
ATOM 878 C C . CYS A 1 115 ? 0.384 -7.777 -7.292 1.00 88.75 115 CYS A C 1
ATOM 880 O O . CYS A 1 115 ? -0.448 -8.240 -6.516 1.00 88.75 115 CYS A O 1
ATOM 882 N N . ALA A 1 116 ? 1.387 -8.496 -7.801 1.00 90.38 116 ALA A N 1
ATOM 883 C CA . ALA A 1 116 ? 1.607 -9.897 -7.467 1.00 90.38 116 ALA A CA 1
ATOM 884 C C . ALA A 1 116 ? 1.872 -10.078 -5.965 1.00 90.38 116 ALA A C 1
ATOM 886 O O . ALA A 1 116 ? 1.208 -10.895 -5.335 1.00 90.38 116 ALA A O 1
ATOM 887 N N . SER A 1 117 ? 2.749 -9.261 -5.372 1.00 91.06 117 SER A N 1
ATOM 888 C CA . SER A 1 117 ? 3.038 -9.301 -3.933 1.00 91.06 117 SER A CA 1
ATOM 889 C C . SER A 1 117 ? 1.799 -9.029 -3.079 1.00 91.06 117 SER A C 1
ATOM 891 O O . SER A 1 117 ? 1.595 -9.683 -2.063 1.00 91.06 117 SER A O 1
ATOM 893 N N . LEU A 1 118 ? 0.943 -8.086 -3.485 1.00 92.31 118 LEU A N 1
ATOM 894 C CA . LEU A 1 118 ? -0.311 -7.807 -2.781 1.00 92.31 118 LEU A CA 1
ATOM 895 C C . LEU A 1 118 ? -1.271 -9.000 -2.836 1.00 92.31 118 LEU A C 1
ATOM 897 O O . LEU A 1 118 ? -1.779 -9.421 -1.801 1.00 92.31 118 LEU A O 1
ATOM 901 N N . GLN A 1 119 ? -1.481 -9.574 -4.021 1.00 93.56 119 GLN A N 1
ATOM 902 C CA . GLN A 1 119 ? -2.342 -10.748 -4.185 1.00 93.56 119 GLN A CA 1
ATOM 903 C C . GLN A 1 119 ? -1.821 -11.952 -3.395 1.00 93.56 119 GLN A C 1
ATOM 905 O O . GLN A 1 119 ? -2.603 -12.651 -2.758 1.00 93.56 119 GLN A O 1
ATOM 910 N N . GLU A 1 120 ? -0.505 -12.168 -3.394 1.00 94.75 120 GLU A N 1
ATOM 911 C CA . GLU A 1 120 ? 0.135 -13.244 -2.636 1.00 94.75 120 GLU A CA 1
ATOM 912 C C . GLU A 1 120 ? -0.103 -13.111 -1.126 1.00 94.75 120 GLU A C 1
ATOM 914 O O . GLU A 1 120 ? -0.290 -14.114 -0.441 1.00 94.75 120 GLU A O 1
ATOM 919 N N . GLN A 1 121 ? -0.152 -11.881 -0.609 1.00 94.19 121 GLN A N 1
ATOM 920 C CA . GLN A 1 121 ? -0.403 -11.604 0.808 1.00 94.19 121 GLN A CA 1
ATOM 921 C C . GLN A 1 121 ? -1.894 -11.466 1.164 1.00 94.19 121 GLN A C 1
ATOM 923 O O . GLN A 1 121 ? -2.211 -11.008 2.259 1.00 94.19 121 GLN A O 1
ATOM 928 N N . GLY A 1 122 ? -2.809 -11.872 0.275 1.00 94.69 122 GLY A N 1
ATOM 929 C CA . GLY A 1 122 ? -4.251 -11.867 0.551 1.00 94.69 122 GLY A CA 1
ATOM 930 C C . GLY A 1 122 ? -4.899 -10.488 0.442 1.00 94.69 122 GLY A C 1
ATOM 931 O O . GLY A 1 122 ? -5.832 -10.177 1.179 1.00 94.69 122 GLY A O 1
ATOM 932 N N . PHE A 1 123 ? -4.385 -9.634 -0.446 1.00 95.75 123 PHE A N 1
ATOM 933 C CA . PHE A 1 123 ? -5.023 -8.365 -0.768 1.00 95.75 123 PHE A CA 1
ATOM 934 C C . PHE A 1 123 ? -5.752 -8.416 -2.111 1.00 95.75 123 PHE A C 1
ATOM 936 O O . PHE A 1 123 ? -5.157 -8.643 -3.169 1.00 95.75 123 PHE A O 1
ATOM 943 N N . THR A 1 124 ? -7.022 -8.027 -2.095 1.00 95.75 124 THR A N 1
ATOM 944 C CA . THR A 1 124 ? -7.772 -7.682 -3.298 1.00 95.75 124 THR A CA 1
ATOM 945 C C . THR A 1 124 ? -7.430 -6.258 -3.748 1.00 95.75 124 THR A C 1
ATOM 947 O O . THR A 1 124 ? -7.709 -5.269 -3.060 1.00 95.75 124 THR A O 1
ATOM 950 N N . LEU A 1 125 ? -6.848 -6.128 -4.944 1.00 94.56 125 LEU A N 1
ATOM 951 C CA . LEU A 1 125 ? -6.548 -4.831 -5.558 1.00 94.56 125 LEU A CA 1
ATOM 952 C C . LEU A 1 125 ? -7.842 -4.083 -5.925 1.00 94.56 125 LEU A C 1
ATOM 954 O O . LEU A 1 125 ? -8.680 -4.603 -6.658 1.00 94.56 125 LEU A O 1
ATOM 958 N N . ILE A 1 126 ? -7.977 -2.836 -5.466 1.00 95.88 126 ILE A N 1
ATOM 959 C CA . ILE A 1 126 ? -9.110 -1.955 -5.799 1.00 95.88 126 ILE A CA 1
ATOM 960 C C . ILE A 1 126 ? -8.711 -0.929 -6.862 1.00 95.88 126 ILE A C 1
ATOM 962 O O . ILE A 1 126 ? -9.481 -0.657 -7.781 1.00 95.88 126 ILE A O 1
ATOM 966 N N . ARG A 1 127 ? -7.532 -0.312 -6.723 1.00 94.50 127 ARG A N 1
ATOM 967 C CA . ARG A 1 127 ? -7.041 0.728 -7.639 1.00 94.50 127 ARG A CA 1
ATOM 968 C C . ARG A 1 127 ? -5.520 0.710 -7.682 1.00 94.50 127 ARG A C 1
ATOM 970 O O . ARG A 1 127 ? -4.888 0.626 -6.634 1.00 94.50 127 ARG A O 1
ATOM 977 N N . LEU A 1 128 ? -4.965 0.849 -8.880 1.00 92.19 128 LEU A N 1
ATOM 978 C CA . LEU A 1 128 ? -3.547 1.088 -9.125 1.00 92.19 128 LEU A CA 1
ATOM 979 C C . LEU A 1 128 ? -3.426 2.263 -10.087 1.00 92.19 128 LEU A C 1
ATOM 981 O O . LEU A 1 128 ? -4.025 2.243 -11.161 1.00 92.19 128 LEU A O 1
ATOM 985 N N . GLU A 1 129 ? -2.627 3.253 -9.719 1.00 91.12 129 GLU A N 1
ATOM 986 C CA . GLU A 1 129 ? -2.259 4.363 -10.592 1.00 91.12 129 GLU A CA 1
ATOM 987 C C . GLU A 1 129 ? -0.747 4.471 -10.660 1.00 91.12 129 GLU A C 1
ATOM 989 O O . GLU A 1 129 ? -0.066 4.300 -9.653 1.00 91.12 129 GLU A O 1
ATOM 994 N N . VAL A 1 130 ? -0.230 4.742 -11.855 1.00 88.12 130 VAL A N 1
ATOM 995 C CA . VAL A 1 130 ? 1.197 4.935 -12.100 1.00 88.12 130 VAL A CA 1
ATOM 996 C C . VAL A 1 130 ? 1.377 6.312 -12.710 1.00 88.12 130 VAL A C 1
ATOM 998 O O . VAL A 1 130 ? 0.768 6.637 -13.730 1.00 88.12 130 VAL A O 1
ATOM 1001 N N . TYR A 1 131 ? 2.220 7.118 -12.084 1.00 84.19 131 TYR A N 1
ATOM 1002 C CA . TYR A 1 131 ? 2.494 8.490 -12.477 1.00 84.19 131 TYR A CA 1
ATOM 1003 C C . TYR A 1 131 ? 3.930 8.599 -12.953 1.00 84.19 131 TYR A C 1
ATOM 1005 O O . TYR A 1 131 ? 4.833 8.024 -12.354 1.00 84.19 131 TYR A O 1
ATOM 1013 N N . THR A 1 132 ? 4.146 9.367 -14.017 1.00 83.88 132 THR A N 1
ATOM 1014 C CA . THR A 1 132 ? 5.497 9.758 -14.432 1.00 83.88 132 THR A CA 1
ATOM 1015 C C . THR A 1 132 ? 5.826 11.089 -13.778 1.00 83.88 132 THR A C 1
ATOM 1017 O O . THR A 1 132 ? 5.088 12.058 -13.961 1.00 83.88 132 THR A O 1
ATOM 1020 N N . LEU A 1 133 ? 6.919 11.142 -13.021 1.00 75.44 133 LEU A N 1
ATOM 1021 C CA . LEU A 1 133 ? 7.379 12.376 -12.407 1.00 75.44 133 LEU A CA 1
ATOM 1022 C C . LEU A 1 133 ? 8.072 13.268 -13.447 1.00 75.44 133 LEU A C 1
ATOM 1024 O O . LEU A 1 133 ? 8.876 12.783 -14.256 1.00 75.44 133 LEU A O 1
ATOM 1028 N N . PRO A 1 134 ? 7.783 14.581 -13.446 1.00 73.50 134 PRO A N 1
ATOM 1029 C CA . PRO A 1 134 ? 8.441 15.516 -14.340 1.00 73.50 134 PRO A CA 1
ATOM 1030 C C . PRO A 1 134 ? 9.930 15.644 -14.000 1.00 73.50 134 PRO A C 1
ATOM 1032 O O . PRO A 1 134 ? 10.352 15.454 -12.863 1.00 73.50 134 PRO A O 1
ATOM 1035 N N . ARG A 1 135 ? 10.732 16.017 -15.003 1.00 67.19 135 ARG A N 1
ATOM 1036 C CA . ARG A 1 135 ? 12.205 15.983 -14.957 1.00 67.19 135 ARG A CA 1
ATOM 1037 C C . ARG A 1 135 ? 12.851 16.727 -13.790 1.00 67.19 135 ARG A C 1
ATOM 1039 O O . ARG A 1 135 ? 13.910 16.329 -13.329 1.00 67.19 135 ARG A O 1
ATOM 1046 N N . TYR A 1 136 ? 12.223 17.798 -13.322 1.00 71.25 136 TYR A N 1
ATOM 1047 C CA . TYR A 1 136 ? 12.728 18.601 -12.208 1.00 71.25 136 TYR A CA 1
ATOM 1048 C C . TYR A 1 136 ? 12.483 17.963 -10.827 1.00 71.25 136 TYR A C 1
ATOM 1050 O O . TYR A 1 136 ? 12.993 18.475 -9.838 1.00 71.25 136 TYR A O 1
ATOM 1058 N N . MET A 1 137 ? 11.689 16.889 -10.753 1.00 66.00 137 MET A N 1
ATOM 1059 C CA . MET A 1 137 ? 11.401 16.125 -9.531 1.00 66.00 137 MET A CA 1
ATOM 1060 C C . MET A 1 137 ? 12.175 14.805 -9.458 1.00 66.00 137 MET A C 1
ATOM 1062 O O . MET A 1 137 ? 11.936 14.016 -8.549 1.00 66.00 137 MET A O 1
ATOM 1066 N N . TRP A 1 138 ? 13.062 14.530 -10.416 1.00 69.69 138 TRP A N 1
ATOM 1067 C CA . TRP A 1 138 ? 13.932 13.361 -10.335 1.00 69.69 138 TRP A CA 1
ATOM 1068 C C . TRP A 1 138 ? 14.910 13.530 -9.167 1.00 69.69 138 TRP A C 1
ATOM 1070 O O . TRP A 1 138 ? 15.309 14.653 -8.843 1.00 69.69 138 TRP A O 1
ATOM 1080 N N . GLY A 1 139 ? 15.268 12.418 -8.522 1.00 60.94 139 GLY A N 1
ATOM 1081 C CA . GLY A 1 139 ? 16.309 12.411 -7.499 1.00 60.94 139 GLY A CA 1
ATOM 1082 C C . GLY A 1 139 ? 17.630 12.962 -8.046 1.00 60.94 139 GLY A C 1
ATOM 1083 O O . GLY A 1 139 ? 17.824 13.086 -9.252 1.00 60.94 139 GLY A O 1
ATOM 1084 N N . THR A 1 140 ? 18.568 13.298 -7.161 1.00 58.31 140 THR A N 1
ATOM 1085 C CA . THR A 1 140 ? 19.876 13.855 -7.554 1.00 58.31 140 THR A CA 1
ATOM 1086 C C . THR A 1 140 ? 20.793 12.855 -8.268 1.00 58.31 140 THR A C 1
ATOM 1088 O O . THR A 1 140 ? 21.947 13.190 -8.526 1.00 58.31 140 THR A O 1
ATOM 1091 N N . ASP A 1 141 ? 20.334 11.629 -8.532 1.00 54.12 141 ASP A N 1
ATOM 1092 C CA . ASP A 1 141 ? 21.092 10.644 -9.293 1.00 54.12 141 ASP A CA 1
ATOM 1093 C C . ASP A 1 141 ? 20.617 10.612 -10.758 1.00 54.12 141 ASP A C 1
ATOM 1095 O O . ASP A 1 141 ? 19.428 10.663 -11.063 1.00 54.12 141 ASP A O 1
ATOM 1099 N N . ASP A 1 142 ? 21.575 10.583 -11.686 1.00 51.59 142 ASP A N 1
ATOM 1100 C CA . ASP A 1 142 ? 21.335 10.558 -13.136 1.00 51.59 142 ASP A CA 1
ATOM 1101 C C . ASP A 1 142 ? 20.946 9.159 -13.653 1.00 51.59 142 ASP A C 1
ATOM 1103 O O . ASP A 1 142 ? 20.951 8.901 -14.864 1.00 51.59 142 ASP A O 1
ATOM 1107 N N . THR A 1 143 ? 20.629 8.217 -12.761 1.00 52.19 143 THR A N 1
ATOM 1108 C CA . THR A 1 143 ? 20.126 6.915 -13.183 1.00 52.19 143 THR A CA 1
ATOM 1109 C C . THR A 1 143 ? 18.641 7.043 -13.529 1.00 52.19 143 THR A C 1
ATOM 1111 O O . THR A 1 143 ? 17.979 8.024 -13.206 1.00 52.19 143 THR A O 1
ATOM 1114 N N . ASN A 1 144 ? 18.074 6.108 -14.289 1.00 53.78 144 ASN A N 1
ATOM 1115 C CA . ASN A 1 144 ? 16.663 6.147 -14.721 1.00 53.78 144 ASN A CA 1
ATOM 1116 C C . ASN A 1 144 ? 15.660 5.997 -13.544 1.00 53.78 144 ASN A C 1
ATOM 1118 O O . ASN A 1 144 ? 14.491 5.670 -13.758 1.00 53.78 144 ASN A O 1
ATOM 1122 N N . ASN A 1 145 ? 16.132 6.221 -12.326 1.00 54.03 145 ASN A N 1
ATOM 1123 C CA . ASN A 1 145 ? 15.606 5.785 -11.058 1.00 54.03 145 ASN A CA 1
ATOM 1124 C C . ASN A 1 145 ? 14.678 6.869 -10.503 1.00 54.03 145 ASN A C 1
ATOM 1126 O O . ASN A 1 145 ? 14.953 8.061 -10.619 1.00 54.03 145 ASN A O 1
ATOM 1130 N N . GLY A 1 146 ? 13.510 6.468 -9.995 1.00 57.31 146 GLY A N 1
ATOM 1131 C CA . GLY A 1 146 ? 12.528 7.409 -9.439 1.00 57.31 146 GLY A CA 1
ATOM 1132 C C . GLY A 1 146 ? 11.730 8.191 -10.489 1.00 57.31 146 GLY A C 1
ATOM 1133 O O . GLY A 1 146 ? 11.098 9.198 -10.181 1.00 57.31 146 GLY A O 1
ATOM 1134 N N . ARG A 1 147 ? 11.719 7.748 -11.756 1.00 71.00 147 ARG A N 1
ATOM 1135 C CA . ARG A 1 147 ? 10.915 8.389 -12.819 1.00 71.00 147 ARG A CA 1
ATOM 1136 C C . ARG A 1 147 ? 9.426 8.130 -12.703 1.00 71.00 147 ARG A C 1
ATOM 1138 O O . ARG A 1 147 ? 8.632 8.905 -13.238 1.00 71.00 147 ARG A O 1
ATOM 1145 N N . TRP A 1 148 ? 9.054 7.037 -12.053 1.00 76.44 148 TRP A N 1
ATOM 1146 C CA . TRP A 1 148 ? 7.668 6.644 -11.902 1.00 76.44 148 TRP A CA 1
ATOM 1147 C C . TRP A 1 148 ? 7.346 6.404 -10.439 1.00 76.44 148 TRP A C 1
ATOM 1149 O O . TRP A 1 148 ? 8.101 5.741 -9.736 1.00 76.44 148 TRP A O 1
ATOM 1159 N N . CYS A 1 149 ? 6.192 6.895 -10.011 1.00 82.69 149 CYS A N 1
ATOM 1160 C CA . CYS A 1 149 ? 5.607 6.561 -8.721 1.00 82.69 149 CYS A CA 1
ATOM 1161 C C . CYS A 1 149 ? 4.308 5.806 -8.942 1.00 82.69 149 CYS A C 1
ATOM 1163 O O . CYS A 1 149 ? 3.660 5.952 -9.981 1.00 82.69 149 CYS A O 1
ATOM 1165 N N . PHE A 1 150 ? 3.900 5.030 -7.951 1.00 86.25 150 PHE A N 1
ATOM 1166 C CA . PHE A 1 150 ? 2.608 4.374 -7.954 1.00 86.25 150 PHE A CA 1
ATOM 1167 C C . PHE A 1 150 ? 1.788 4.748 -6.724 1.00 86.25 150 PHE A C 1
ATOM 1169 O O . PHE A 1 150 ? 2.329 5.050 -5.662 1.00 86.25 150 PHE A O 1
ATOM 1176 N N . PHE A 1 151 ? 0.472 4.681 -6.882 1.00 90.38 151 PHE A N 1
ATOM 1177 C CA . PHE A 1 151 ? -0.503 4.667 -5.804 1.00 90.38 151 PHE A CA 1
ATOM 1178 C C . PHE A 1 151 ? -1.318 3.383 -5.915 1.00 90.38 151 PHE A C 1
ATOM 1180 O O . PHE A 1 151 ? -1.852 3.071 -6.981 1.00 90.38 151 PHE A O 1
ATOM 1187 N N . VAL A 1 152 ? -1.446 2.658 -4.810 1.00 93.00 152 VAL A N 1
ATOM 1188 C CA . VAL A 1 152 ? -2.310 1.489 -4.699 1.00 93.00 152 VAL A CA 1
ATOM 1189 C C . VAL A 1 152 ? -3.321 1.689 -3.585 1.00 93.00 152 VAL A C 1
ATOM 1191 O O . VAL A 1 152 ? -2.981 2.079 -2.470 1.00 93.00 152 VAL A O 1
ATOM 1194 N N . LYS A 1 153 ? -4.566 1.328 -3.887 1.00 95.75 153 LYS A N 1
ATOM 1195 C CA . LYS A 1 153 ? -5.589 0.998 -2.903 1.00 95.75 153 LYS A CA 1
ATOM 1196 C C . LYS A 1 153 ? -5.901 -0.489 -3.007 1.00 95.75 153 LYS A C 1
ATOM 1198 O O . LYS A 1 153 ? -6.302 -0.959 -4.074 1.00 95.75 153 LYS A O 1
ATOM 1203 N N . ALA A 1 154 ? -5.779 -1.201 -1.898 1.00 95.75 154 ALA A N 1
ATOM 1204 C CA . ALA A 1 154 ? -6.127 -2.611 -1.797 1.00 95.75 154 ALA A CA 1
ATOM 1205 C C . ALA A 1 154 ? -6.940 -2.876 -0.525 1.00 95.75 154 ALA A C 1
ATOM 1207 O O . ALA A 1 154 ? -6.974 -2.046 0.386 1.00 95.75 154 ALA A O 1
ATOM 1208 N N . LYS A 1 155 ? -7.632 -4.009 -0.483 1.00 96.12 155 LYS A N 1
ATOM 1209 C CA . LYS A 1 155 ? -8.403 -4.466 0.670 1.00 96.12 155 LYS A CA 1
ATOM 1210 C C . LYS A 1 155 ? -7.870 -5.820 1.118 1.00 96.12 155 LYS A C 1
ATOM 1212 O O . LYS A 1 155 ? -7.646 -6.667 0.265 1.00 96.12 155 LYS A O 1
ATOM 1217 N N . GLU A 1 156 ? -7.657 -5.983 2.416 1.00 94.06 156 GLU A N 1
ATOM 1218 C CA . GLU A 1 156 ? -7.340 -7.281 3.015 1.00 94.06 156 GLU A CA 1
ATOM 1219 C C . GLU A 1 156 ? -8.573 -8.191 2.937 1.00 94.06 156 GLU A C 1
ATOM 1221 O O . GLU A 1 156 ? -9.686 -7.739 3.242 1.00 94.06 156 GLU A O 1
ATOM 1226 N N . ASP A 1 157 ? -8.377 -9.424 2.475 1.00 86.62 157 ASP A N 1
ATOM 1227 C CA . ASP A 1 157 ? -9.446 -10.411 2.288 1.00 86.62 157 ASP A CA 1
ATOM 1228 C C . ASP A 1 157 ? -10.090 -10.883 3.606 1.00 86.62 157 ASP A C 1
ATOM 1230 O O . ASP A 1 157 ? -9.402 -10.970 4.650 1.00 86.62 157 ASP A O 1
#

InterPro domains:
  IPR000940 Methyltransferase, NNMT/PNMT/TEMT [PF01234] (32-118)
  IPR000940 Methyltransferase, NNMT/PNMT/TEMT [PS51681] (1-157)
  IPR000940 Methyltransferase, NNMT/PNMT/TEMT [PTHR10867] (31-155)
  IPR029063 S-adenosyl-L-methionine-dependent methyltransferase superfamily [G3DSA:3.40.50.150] (24-156)
  IPR029063 S-adenosyl-L-methionine-dependent methyltransferase superfamily [SSF53335] (71-142)

Secondary structure (DSSP, 8-state):
-------------TT---S-------TT-THHHHH-S--HHHHHHHHHHH--------TTSSSTT-SS-----SSHHHHHHHHHHHHTTSPTT-EEEEEEEES-TT----HHHHHHHHHHTTEEEEEEEEEEPPGGGS-SS-SSTTSEEEEEEEEE-

pLDDT: mean 71.74, std 21.52, range [25.0, 96.12]

Radius of gyration: 20.9 Å; chains: 1; bounding box: 68×40×36 Å

Sequence (157 aa):
KPRPDLESKAKTNPDQEPNSKFYPVLSGCEVFKLEGPSEWTEKAARLHEVVSDVLPIDVHRAQPMAPDAESGSPDLDTFTKALGHISKLLRPGGQLLLIGALQESFYFGGPAQVCASLQEQGFTLIRLEVYTLPRYMWGTDDTNNGRWCFFVKAKED

Foldseek 3Di:
DDDDDDDDDPPPPVPPDPDPDPPPPPPDPCVCVVPDDDDPVVVVVVVVVPDDDDAQAALQDLAGRDRDHDYDQQELVSVLSSVLSVVVVADAFGKDKDKDFDAAVRHPDDPVSVVVSCVVSQKAWDDKDKDADDPVPDPPDPPPTRRIMMITMITHD

Organism: NCBI:txid47308